Protein AF-A0A839VTG3-F1 (afdb_monomer_lite)

pLDDT: mean 84.37, std 16.03, range [40.41, 97.69]

Sequence (56 aa):
MAEFPHASRVNVTLDLPLDVYRRLEQQARYMSVTVEALLKTILAQQLYDSSLRNMD

Secondary structure (DSSP, 8-state):
---PPP-----------HHHHHHHHHHHHHTTS-HHHHHHHHHHHHHHHHHHHT--

Structure (mmCIF, N/CA/C/O backbone):
data_AF-A0A839VTG3-F1
#
_entry.id   AF-A0A839VTG3-F1
#
loop_
_atom_site.group_PDB
_atom_site.id
_atom_site.type_symbol
_atom_site.label_atom_id
_atom_site.label_alt_id
_atom_site.label_comp_id
_atom_site.label_asym_id
_atom_site.label_entity_id
_atom_site.label_seq_id
_atom_site.pdbx_PDB_ins_code
_atom_site.Cartn_x
_atom_site.Cartn_y
_atom_site.Cartn_z
_atom_site.occupancy
_atom_site.B_iso_or_equiv
_atom_site.auth_seq_id
_atom_site.auth_comp_id
_atom_site.auth_asym_id
_atom_site.auth_atom_id
_atom_site.pdbx_PDB_model_num
ATOM 1 N N . MET A 1 1 ? 21.101 20.261 -23.510 1.00 40.41 1 MET A N 1
ATOM 2 C CA . MET A 1 1 ? 20.299 20.290 -22.271 1.00 40.41 1 MET A CA 1
ATOM 3 C C . MET A 1 1 ? 19.522 18.989 -22.237 1.00 40.41 1 MET A C 1
ATOM 5 O O . MET A 1 1 ? 18.781 18.748 -23.175 1.00 40.41 1 MET A O 1
ATOM 9 N N . ALA A 1 2 ? 19.789 18.103 -21.278 1.00 46.38 2 ALA A N 1
ATOM 10 C CA . ALA A 1 2 ? 19.047 16.851 -21.159 1.00 46.38 2 ALA A CA 1
ATOM 11 C C . ALA A 1 2 ? 17.741 17.145 -20.413 1.00 46.38 2 ALA A C 1
ATOM 13 O O . ALA A 1 2 ? 17.765 17.471 -19.226 1.00 46.38 2 ALA A O 1
ATOM 14 N N . GLU A 1 3 ? 16.620 17.098 -21.125 1.00 47.88 3 GLU A N 1
ATOM 15 C CA . GLU A 1 3 ? 15.293 17.078 -20.520 1.00 47.88 3 GLU A CA 1
ATOM 16 C C . GLU A 1 3 ? 15.160 15.757 -19.758 1.00 47.88 3 GLU A C 1
ATOM 18 O O . GLU A 1 3 ? 14.982 14.693 -20.346 1.00 47.88 3 GLU A O 1
ATOM 23 N N . PHE A 1 4 ? 15.315 15.807 -18.436 1.00 54.62 4 PHE A N 1
ATOM 24 C CA . PHE A 1 4 ? 14.898 14.701 -17.585 1.00 54.62 4 PHE A CA 1
ATOM 25 C C . PHE A 1 4 ? 13.380 14.573 -17.744 1.00 54.62 4 PHE A C 1
ATOM 27 O O . PHE A 1 4 ? 12.672 15.538 -17.428 1.00 54.62 4 PHE A O 1
ATOM 34 N N . PRO A 1 5 ? 12.858 13.442 -18.254 1.00 53.88 5 PRO A N 1
ATOM 35 C CA . PRO A 1 5 ? 11.432 13.305 -18.481 1.00 53.88 5 PRO A CA 1
ATOM 36 C C . PRO A 1 5 ? 10.735 13.496 -17.139 1.00 53.88 5 PRO A C 1
ATOM 38 O O . PRO A 1 5 ? 11.059 12.827 -16.156 1.00 53.88 5 PRO A O 1
ATOM 41 N N . HIS A 1 6 ? 9.821 14.464 -17.080 1.00 53.84 6 HIS A N 1
ATOM 42 C CA . HIS A 1 6 ? 8.959 14.658 -15.926 1.00 53.84 6 HIS A CA 1
ATOM 43 C C . HIS A 1 6 ? 8.342 13.308 -15.585 1.00 53.84 6 HIS A C 1
ATOM 45 O O . HIS A 1 6 ? 7.651 12.722 -16.419 1.00 53.84 6 HIS A O 1
ATOM 51 N N . ALA A 1 7 ? 8.642 12.798 -14.388 1.00 57.84 7 ALA A N 1
ATOM 52 C CA . ALA A 1 7 ? 8.035 11.588 -13.864 1.00 57.84 7 ALA A CA 1
ATOM 53 C C . ALA A 1 7 ? 6.517 11.779 -13.932 1.00 57.84 7 ALA A C 1
ATOM 55 O O . ALA A 1 7 ? 5.924 12.492 -13.119 1.00 57.84 7 ALA A O 1
ATOM 56 N N . SER A 1 8 ? 5.903 11.225 -14.977 1.00 65.88 8 SER A N 1
ATOM 57 C CA . SER A 1 8 ? 4.480 11.378 -15.221 1.00 65.88 8 SER A CA 1
ATOM 58 C C . SER A 1 8 ? 3.782 10.671 -14.074 1.00 65.88 8 SER A C 1
ATOM 60 O O . SER A 1 8 ? 3.949 9.467 -13.886 1.00 65.88 8 SER A O 1
ATOM 62 N N . ARG A 1 9 ? 3.066 11.433 -13.242 1.00 70.06 9 ARG A N 1
ATOM 63 C CA . ARG A 1 9 ? 2.275 10.861 -12.152 1.00 70.06 9 ARG A CA 1
ATOM 64 C C . ARG A 1 9 ? 1.159 10.033 -12.776 1.00 70.06 9 ARG A C 1
ATOM 66 O O . ARG A 1 9 ? 0.179 10.584 -13.265 1.00 70.06 9 ARG A O 1
ATOM 73 N N . VAL A 1 10 ? 1.334 8.716 -12.773 1.00 76.12 10 VAL A N 1
ATOM 74 C CA . VAL A 1 10 ? 0.301 7.764 -13.173 1.00 76.12 10 VAL A CA 1
ATOM 75 C C . VAL A 1 10 ? -0.525 7.438 -11.936 1.00 76.12 10 VAL A C 1
ATOM 77 O O . VAL A 1 10 ? -0.007 6.888 -10.964 1.00 76.12 10 VAL A O 1
ATOM 80 N N . ASN A 1 11 ? -1.805 7.796 -11.965 1.00 81.75 11 ASN A N 1
ATOM 81 C CA . ASN A 1 11 ? -2.753 7.369 -10.944 1.00 81.75 11 ASN A CA 1
ATOM 82 C C . ASN A 1 11 ? -3.306 6.001 -11.344 1.00 81.75 11 ASN A C 1
ATOM 84 O O . ASN A 1 11 ? -3.823 5.842 -12.448 1.00 81.75 11 ASN A O 1
ATOM 88 N N . VAL A 1 12 ? -3.191 5.026 -10.445 1.00 83.00 12 VAL A N 1
ATOM 89 C CA . VAL A 1 12 ? -3.692 3.664 -10.644 1.00 83.00 12 VAL A CA 1
ATOM 90 C C . VAL A 1 12 ? -4.677 3.350 -9.529 1.00 83.00 12 VAL A C 1
ATOM 92 O O . VAL A 1 12 ? -4.372 3.554 -8.354 1.00 83.00 12 VAL A O 1
ATOM 95 N N . THR A 1 13 ? -5.850 2.846 -9.898 1.00 89.38 13 THR A N 1
ATOM 96 C CA . THR A 1 13 ? -6.819 2.293 -8.950 1.00 89.38 13 THR A CA 1
ATOM 97 C C . THR A 1 13 ? -6.551 0.802 -8.794 1.00 89.38 13 THR A C 1
ATOM 99 O O . THR A 1 13 ? -6.390 0.093 -9.785 1.00 89.38 13 THR A O 1
ATOM 102 N N . LEU A 1 14 ? -6.479 0.334 -7.549 1.00 86.38 14 LEU A N 1
ATOM 103 C CA . LEU A 1 14 ? -6.259 -1.069 -7.213 1.00 86.38 14 LEU A CA 1
ATOM 104 C C . LEU A 1 14 ? -7.450 -1.577 -6.406 1.00 86.38 14 LEU A C 1
ATOM 106 O O . LEU A 1 14 ? -7.695 -1.092 -5.301 1.00 86.38 14 LEU A O 1
ATOM 110 N N . ASP A 1 15 ? -8.147 -2.576 -6.935 1.00 92.94 15 ASP A N 1
ATOM 111 C CA . ASP A 1 15 ? -9.141 -3.325 -6.176 1.00 92.94 15 ASP A CA 1
ATOM 112 C C . ASP A 1 15 ? -8.434 -4.380 -5.323 1.00 92.94 15 ASP A C 1
ATOM 114 O O . ASP A 1 15 ? -7.792 -5.303 -5.830 1.00 92.94 15 ASP A O 1
ATOM 118 N N . LEU A 1 16 ? -8.526 -4.219 -4.003 1.00 91.44 16 LEU A N 1
ATOM 119 C CA . LEU A 1 16 ? -7.898 -5.107 -3.031 1.00 91.44 16 LEU A CA 1
ATOM 120 C C . LEU A 1 16 ? -8.964 -5.907 -2.275 1.00 91.44 16 LEU A C 1
ATOM 122 O O . LEU A 1 16 ? -9.988 -5.342 -1.885 1.00 91.44 16 LEU A O 1
ATOM 126 N N . PRO A 1 17 ? -8.712 -7.194 -1.971 1.00 97.25 17 PRO A N 1
ATOM 127 C CA . PRO A 1 17 ? -9.533 -7.926 -1.018 1.00 97.25 17 PRO A CA 1
ATOM 128 C C . PRO A 1 17 ? -9.583 -7.196 0.330 1.00 97.25 17 PRO A C 1
ATOM 130 O O . PRO A 1 17 ? -8.570 -6.663 0.794 1.00 97.25 17 PRO A O 1
ATOM 133 N N . LEU A 1 18 ? -10.745 -7.214 0.989 1.00 95.31 18 LEU A N 1
ATOM 134 C CA . LEU A 1 18 ? -10.981 -6.463 2.228 1.00 95.31 18 LEU A CA 1
ATOM 135 C C . LEU A 1 18 ? -9.938 -6.764 3.316 1.00 95.31 18 LEU A C 1
ATOM 137 O O . LEU A 1 18 ? -9.449 -5.849 3.978 1.00 95.31 18 LEU A O 1
ATOM 141 N N . ASP A 1 19 ? -9.565 -8.034 3.482 1.00 97.38 19 ASP A N 1
ATOM 142 C CA . ASP A 1 19 ? -8.579 -8.448 4.485 1.00 97.38 19 ASP A CA 1
ATOM 143 C C . ASP A 1 19 ? -7.180 -7.892 4.198 1.00 97.38 19 ASP A C 1
ATOM 145 O O . ASP A 1 19 ? -6.453 -7.518 5.121 1.00 97.38 19 ASP A O 1
ATOM 149 N N . VAL A 1 20 ? -6.809 -7.790 2.918 1.00 95.38 20 VAL A N 1
ATOM 150 C CA . VAL A 1 20 ? -5.532 -7.204 2.491 1.00 95.38 20 VAL A CA 1
ATOM 151 C C . VAL A 1 20 ? -5.533 -5.709 2.786 1.00 95.38 20 VAL A C 1
ATOM 153 O O . VAL A 1 20 ? -4.596 -5.210 3.412 1.00 95.38 20 VAL A O 1
ATOM 156 N N . TYR A 1 21 ? -6.609 -5.009 2.415 1.00 95.56 21 TYR A N 1
ATOM 157 C CA . TYR A 1 21 ? -6.748 -3.582 2.701 1.00 95.56 21 TYR A CA 1
ATOM 158 C C . TYR A 1 21 ? -6.691 -3.297 4.210 1.00 95.56 21 TYR A C 1
ATOM 160 O O . TYR A 1 21 ? -5.956 -2.410 4.640 1.00 95.56 21 TYR A O 1
ATOM 168 N N . ARG A 1 22 ? -7.375 -4.096 5.041 1.00 97.12 22 ARG A N 1
ATOM 169 C CA . ARG A 1 22 ? -7.337 -3.939 6.505 1.00 97.12 22 ARG A CA 1
ATOM 170 C C . ARG A 1 22 ? -5.942 -4.108 7.094 1.00 97.12 22 ARG A C 1
ATOM 172 O O . ARG A 1 22 ? -5.574 -3.360 7.997 1.00 97.12 22 ARG A O 1
ATOM 179 N N . ARG A 1 23 ? -5.156 -5.067 6.600 1.00 96.94 23 ARG A N 1
ATOM 180 C CA . ARG A 1 23 ? -3.763 -5.238 7.047 1.00 96.94 23 ARG A CA 1
ATOM 181 C C . ARG A 1 23 ? -2.906 -4.029 6.677 1.00 96.94 23 ARG A C 1
ATOM 183 O O . ARG A 1 23 ? -2.156 -3.542 7.521 1.00 96.94 23 ARG A O 1
ATOM 190 N N . LEU A 1 24 ? -3.059 -3.515 5.455 1.00 96.25 24 LEU A N 1
ATOM 191 C CA . LEU A 1 24 ? -2.366 -2.302 5.017 1.00 96.25 24 LEU A CA 1
ATOM 192 C C . LEU A 1 24 ? -2.763 -1.088 5.863 1.00 96.25 24 LEU A C 1
ATOM 194 O O . LEU A 1 24 ? -1.896 -0.316 6.259 1.00 96.25 24 LEU A O 1
ATOM 198 N N . GLU A 1 25 ? -4.047 -0.942 6.192 1.00 97.19 25 GLU A N 1
ATOM 199 C CA . GLU A 1 25 ? -4.543 0.137 7.051 1.00 97.19 25 GLU A CA 1
ATOM 200 C C . GLU A 1 25 ? -3.949 0.071 8.464 1.00 97.19 25 GLU A C 1
ATOM 202 O O . GLU A 1 25 ? -3.482 1.084 8.989 1.00 97.19 25 GLU A O 1
ATOM 207 N N . GLN A 1 26 ? -3.899 -1.120 9.070 1.00 97.69 26 GLN A N 1
ATOM 208 C CA . GLN A 1 26 ? -3.284 -1.316 10.386 1.00 97.69 26 GLN A CA 1
ATOM 209 C C . GLN A 1 26 ? -1.797 -0.950 10.381 1.00 97.69 26 GLN A C 1
ATOM 211 O O . GLN A 1 26 ? -1.330 -0.242 11.277 1.00 97.69 26 GLN A O 1
ATOM 216 N N . GLN A 1 27 ? -1.061 -1.391 9.360 1.00 97.38 27 GLN A N 1
ATOM 217 C CA . GLN A 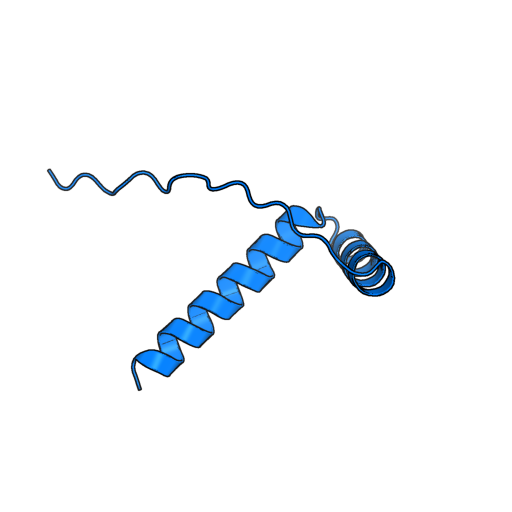1 27 ? 0.360 -1.088 9.221 1.00 97.38 27 GLN A CA 1
ATOM 218 C C . GLN A 1 27 ? 0.602 0.407 8.979 1.00 97.38 27 GLN A C 1
ATOM 220 O O . GLN A 1 27 ? 1.473 1.003 9.613 1.00 97.38 27 GLN A O 1
ATOM 225 N N . ALA A 1 28 ? -0.199 1.031 8.114 1.00 97.44 28 ALA A N 1
ATOM 226 C CA . ALA A 1 28 ? -0.121 2.461 7.841 1.00 97.44 28 ALA A CA 1
ATOM 227 C C . ALA A 1 28 ? -0.396 3.285 9.109 1.00 97.44 28 ALA A C 1
ATOM 229 O O . ALA A 1 28 ? 0.357 4.209 9.419 1.00 97.44 28 ALA A O 1
ATOM 230 N N . ARG A 1 29 ? -1.401 2.891 9.907 1.00 97.62 29 ARG A N 1
ATOM 231 C CA . ARG A 1 29 ? -1.698 3.507 11.209 1.00 97.62 29 ARG A CA 1
ATOM 232 C C . ARG A 1 29 ? -0.532 3.375 12.187 1.00 97.62 29 ARG A C 1
ATOM 234 O O . ARG A 1 29 ? -0.186 4.363 12.825 1.00 97.62 29 ARG A O 1
ATOM 241 N N . TYR A 1 30 ? 0.078 2.194 12.299 1.00 97.50 30 TYR A N 1
ATOM 242 C CA . TYR A 1 30 ? 1.239 1.985 13.172 1.00 97.50 30 TYR A CA 1
ATOM 243 C C . TYR A 1 30 ? 2.405 2.918 12.809 1.00 97.50 30 TYR A C 1
ATOM 245 O O . TYR A 1 30 ? 3.049 3.485 13.687 1.00 97.50 30 TYR A O 1
ATOM 253 N N . MET A 1 31 ? 2.628 3.132 11.512 1.00 96.00 31 MET A N 1
ATOM 254 C CA . MET A 1 31 ? 3.682 4.008 10.993 1.00 96.00 31 MET A CA 1
ATOM 255 C C . MET A 1 31 ? 3.277 5.490 10.922 1.00 96.00 31 MET A C 1
ATOM 257 O O . MET A 1 31 ? 4.100 6.322 10.555 1.00 96.00 31 MET A O 1
ATOM 261 N N . SER A 1 32 ? 2.032 5.835 11.273 1.00 97.25 32 SER A N 1
ATOM 262 C CA . SER A 1 32 ? 1.470 7.189 11.135 1.00 97.25 32 SER A CA 1
ATOM 263 C C . SER A 1 32 ? 1.566 7.753 9.708 1.00 97.25 32 SER A C 1
ATOM 265 O O . SER A 1 32 ? 1.844 8.934 9.506 1.00 97.25 32 SER A O 1
ATOM 267 N N . VAL A 1 33 ? 1.316 6.906 8.705 1.00 97.12 33 VAL A N 1
ATOM 268 C CA . VAL A 1 33 ? 1.289 7.267 7.277 1.00 97.12 33 VAL A CA 1
ATOM 269 C C . VAL A 1 33 ? -0.048 6.889 6.639 1.00 97.12 33 VAL A C 1
ATOM 271 O O . VAL A 1 33 ? -0.869 6.193 7.234 1.00 97.12 33 VAL A O 1
ATOM 274 N N . THR A 1 34 ? -0.284 7.334 5.403 1.00 96.75 34 THR A N 1
ATOM 275 C CA . THR A 1 34 ? -1.446 6.896 4.619 1.00 96.75 34 THR A CA 1
ATOM 276 C C . THR A 1 34 ? -1.193 5.534 3.967 1.00 96.75 34 THR A C 1
ATOM 278 O O . THR A 1 34 ? -0.051 5.177 3.666 1.00 96.75 34 THR A O 1
ATOM 281 N N . VAL A 1 35 ? -2.265 4.783 3.689 1.00 94.62 35 VAL A N 1
ATOM 282 C CA . VAL A 1 35 ? -2.187 3.509 2.945 1.00 94.62 35 VAL A CA 1
ATOM 283 C C . 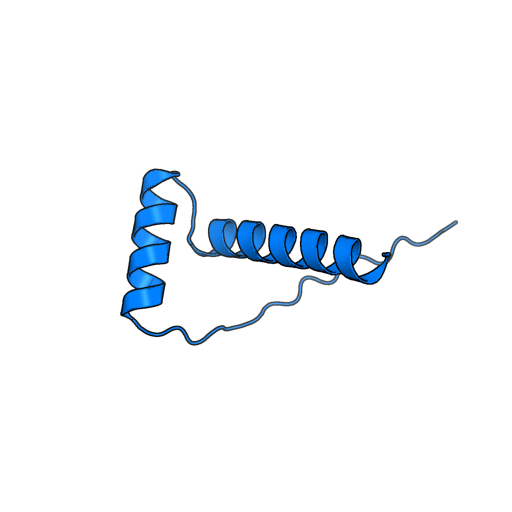VAL A 1 35 ? -1.542 3.707 1.570 1.00 94.62 35 VAL A C 1
ATOM 285 O O . VAL A 1 35 ? -0.732 2.889 1.145 1.00 94.62 35 VAL A O 1
ATOM 288 N N . GLU A 1 36 ? -1.834 4.826 0.903 1.00 93.75 36 GLU A N 1
ATOM 289 C CA . GLU A 1 36 ? -1.217 5.192 -0.375 1.00 93.75 36 GLU A CA 1
ATOM 290 C C . GLU A 1 36 ? 0.304 5.366 -0.254 1.00 93.75 36 GLU A C 1
ATOM 292 O O . GLU A 1 36 ? 1.051 4.831 -1.072 1.00 93.75 36 GLU A O 1
ATOM 297 N N . ALA A 1 37 ? 0.780 6.092 0.764 1.00 94.06 37 ALA A N 1
ATOM 298 C CA . ALA A 1 37 ? 2.211 6.293 0.978 1.00 94.06 37 ALA A CA 1
ATOM 299 C C . ALA A 1 37 ? 2.921 4.967 1.281 1.00 94.06 37 ALA A C 1
ATOM 301 O O . ALA A 1 37 ? 3.978 4.693 0.714 1.00 94.06 37 ALA A O 1
ATOM 302 N N . LEU A 1 38 ? 2.308 4.117 2.112 1.00 95.50 38 LEU A N 1
ATOM 303 C CA . LEU A 1 38 ? 2.823 2.781 2.406 1.00 95.50 38 LEU A CA 1
ATOM 304 C C . LEU A 1 38 ? 2.929 1.923 1.134 1.00 95.50 38 LEU A C 1
ATOM 306 O O . LEU A 1 38 ? 3.981 1.340 0.875 1.00 95.50 38 LEU A O 1
ATOM 310 N N . LEU A 1 39 ? 1.871 1.881 0.317 1.00 93.69 39 LEU A N 1
ATOM 311 C CA . LEU A 1 39 ? 1.857 1.132 -0.943 1.00 93.69 39 LEU A CA 1
ATOM 312 C C . LEU A 1 39 ? 2.919 1.632 -1.923 1.00 93.69 39 LEU A C 1
ATOM 314 O O . LEU A 1 39 ? 3.611 0.817 -2.530 1.00 93.69 39 LEU A O 1
ATOM 318 N N . LYS A 1 40 ? 3.096 2.952 -2.050 1.00 92.00 40 LYS A N 1
ATOM 319 C CA . LYS A 1 40 ? 4.149 3.530 -2.898 1.00 92.00 40 LYS A CA 1
ATOM 320 C C . LYS A 1 40 ? 5.537 3.060 -2.475 1.00 92.00 40 LYS A C 1
ATOM 322 O O . LYS A 1 40 ? 6.322 2.678 -3.337 1.00 92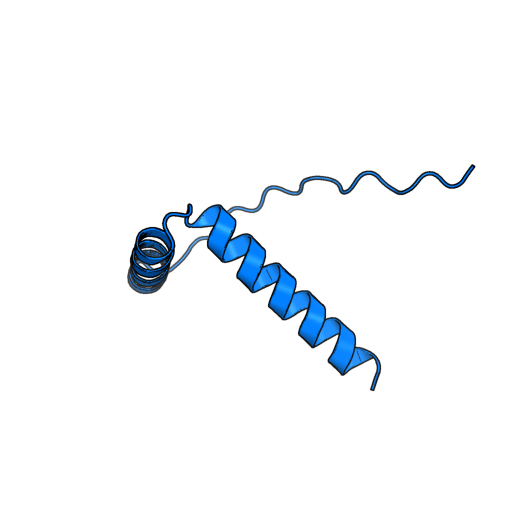.00 40 LYS A O 1
ATOM 327 N N . THR A 1 41 ? 5.822 3.038 -1.175 1.00 92.75 41 THR A N 1
ATOM 328 C CA . THR A 1 41 ? 7.109 2.558 -0.653 1.00 92.75 41 THR A CA 1
ATOM 329 C C . THR A 1 41 ? 7.320 1.074 -0.947 1.00 92.75 41 THR A C 1
ATOM 331 O O . THR A 1 41 ? 8.385 0.692 -1.425 1.00 92.75 41 THR A O 1
ATOM 334 N N . ILE A 1 42 ? 6.299 0.240 -0.721 1.00 93.12 42 ILE A N 1
ATOM 335 C CA . ILE A 1 42 ? 6.373 -1.202 -1.001 1.00 93.12 42 ILE A CA 1
ATOM 336 C C . ILE A 1 42 ? 6.637 -1.447 -2.491 1.00 93.12 42 ILE A C 1
ATOM 338 O O . ILE A 1 42 ? 7.534 -2.213 -2.839 1.00 93.12 42 ILE A O 1
ATOM 342 N N . LEU A 1 43 ? 5.891 -0.779 -3.374 1.00 90.81 43 LEU A N 1
ATOM 343 C CA . LEU A 1 43 ? 6.055 -0.921 -4.822 1.00 90.81 43 LEU A CA 1
ATOM 344 C C . LEU A 1 43 ? 7.422 -0.419 -5.293 1.00 90.81 43 LEU A C 1
ATOM 346 O O . LEU A 1 43 ? 8.063 -1.088 -6.098 1.00 90.81 43 LEU A O 1
ATOM 350 N N . ALA A 1 44 ? 7.901 0.712 -4.768 1.00 90.69 44 ALA A N 1
ATOM 351 C CA . ALA A 1 44 ? 9.231 1.222 -5.086 1.00 90.69 44 ALA A CA 1
ATOM 352 C C . ALA A 1 44 ? 10.329 0.213 -4.713 1.00 90.69 44 ALA A C 1
ATOM 354 O O . ALA A 1 44 ? 11.220 -0.038 -5.524 1.00 90.69 44 ALA A O 1
ATOM 355 N N . GLN A 1 45 ? 10.226 -0.419 -3.538 1.00 92.19 45 GLN A N 1
ATOM 356 C C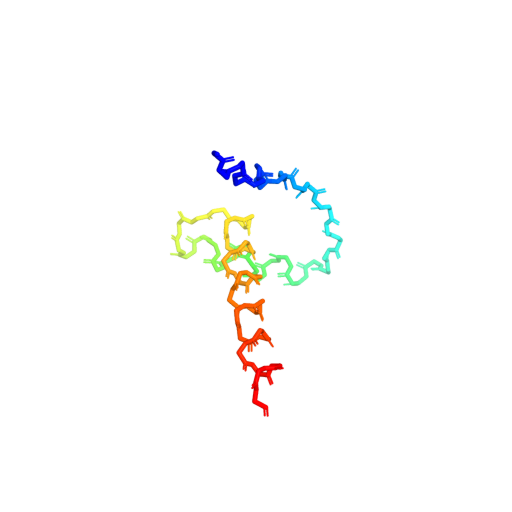A . GLN A 1 45 ? 11.173 -1.453 -3.117 1.00 92.19 45 GLN A CA 1
ATOM 357 C C . GLN A 1 45 ? 11.120 -2.684 -4.032 1.00 92.19 45 GLN A C 1
ATOM 359 O O . GLN A 1 45 ? 12.160 -3.159 -4.477 1.00 92.19 45 GLN A O 1
ATOM 364 N N . GLN A 1 46 ? 9.922 -3.170 -4.373 1.00 91.12 46 GLN A N 1
ATOM 365 C CA . GLN A 1 46 ? 9.761 -4.321 -5.273 1.00 91.12 46 GLN A CA 1
ATOM 366 C C . GLN A 1 46 ? 10.348 -4.057 -6.665 1.00 91.12 46 GLN A C 1
ATOM 368 O O . GLN A 1 46 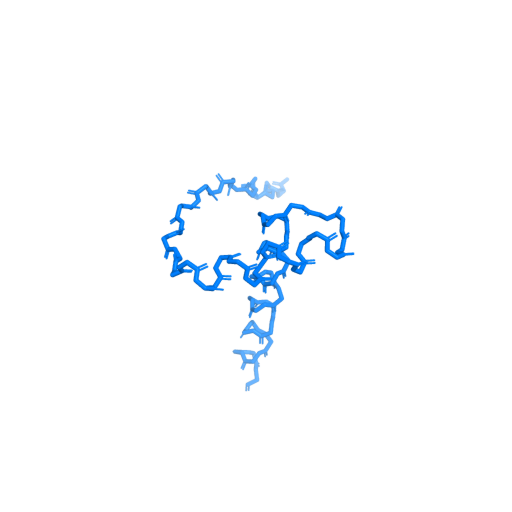? 10.986 -4.937 -7.247 1.00 91.12 46 GLN A O 1
ATOM 373 N N . LEU A 1 47 ? 10.158 -2.848 -7.201 1.00 88.69 47 LEU A N 1
ATOM 374 C CA . LEU A 1 47 ? 10.738 -2.447 -8.483 1.00 88.69 47 LEU A CA 1
ATOM 375 C C . LEU A 1 47 ? 12.263 -2.358 -8.411 1.00 88.69 47 LEU A C 1
ATOM 377 O O . LEU A 1 47 ? 12.938 -2.796 -9.343 1.00 88.69 47 LEU A O 1
ATOM 381 N N . TYR A 1 48 ? 12.805 -1.828 -7.314 1.00 87.81 48 TYR A N 1
ATOM 382 C CA . TYR A 1 48 ? 14.246 -1.774 -7.084 1.00 87.81 48 TYR A CA 1
ATOM 383 C C . TYR A 1 48 ? 14.859 -3.181 -7.025 1.00 87.81 48 TYR A C 1
ATOM 385 O O . TYR A 1 48 ? 15.791 -3.475 -7.773 1.00 87.81 48 TYR A O 1
ATOM 393 N N . ASP A 1 49 ? 14.279 -4.079 -6.225 1.00 91.06 49 ASP A N 1
ATOM 394 C CA . ASP A 1 49 ? 14.762 -5.458 -6.076 1.00 91.06 49 ASP A CA 1
ATOM 395 C C . ASP A 1 49 ? 14.658 -6.246 -7.391 1.00 91.06 49 ASP A C 1
ATOM 397 O O . ASP A 1 49 ? 15.563 -7.003 -7.746 1.00 91.06 49 ASP A O 1
ATOM 401 N N . SER A 1 50 ? 13.569 -6.048 -8.142 1.00 86.62 50 SER A N 1
ATOM 402 C CA . SER A 1 50 ? 13.380 -6.674 -9.457 1.00 86.62 50 SER A CA 1
ATOM 403 C C . SER A 1 50 ? 14.390 -6.157 -10.479 1.00 86.62 50 SER A C 1
ATOM 405 O O . SER A 1 50 ? 14.904 -6.932 -11.280 1.00 86.62 50 SER A O 1
ATOM 407 N N . SER A 1 51 ? 14.700 -4.858 -10.441 1.00 79.88 51 SER A N 1
ATOM 408 C CA . SER A 1 51 ? 15.707 -4.261 -11.324 1.00 79.88 51 SER A CA 1
ATOM 409 C C . SER A 1 51 ? 17.092 -4.831 -11.039 1.00 79.88 51 SER A C 1
ATOM 411 O O . SER A 1 51 ? 17.803 -5.173 -11.976 1.00 79.88 51 SER A O 1
ATOM 413 N N . LEU A 1 52 ? 17.445 -4.998 -9.760 1.00 80.25 52 LEU A N 1
ATOM 414 C CA . LEU A 1 52 ? 18.725 -5.577 -9.358 1.00 80.25 52 LEU A CA 1
ATOM 415 C C . LEU A 1 52 ? 18.855 -7.042 -9.806 1.00 80.25 52 LEU A C 1
ATOM 417 O O . LEU A 1 52 ? 19.886 -7.422 -10.344 1.00 80.25 52 LEU A O 1
ATOM 421 N N . ARG A 1 53 ? 17.796 -7.847 -9.642 1.00 73.50 53 ARG A N 1
ATOM 422 C CA . ARG A 1 53 ? 17.783 -9.260 -10.067 1.00 73.50 53 ARG A CA 1
ATOM 423 C C . ARG A 1 53 ? 17.834 -9.461 -11.579 1.00 73.50 53 ARG A C 1
ATOM 425 O O . ARG A 1 53 ? 18.301 -10.498 -12.013 1.00 73.50 53 ARG A O 1
ATOM 432 N N . ASN A 1 54 ? 17.331 -8.514 -12.366 1.00 69.31 54 ASN A N 1
ATOM 433 C CA . ASN A 1 54 ? 17.374 -8.592 -13.829 1.00 69.31 54 ASN A CA 1
ATOM 434 C C . ASN A 1 54 ? 18.724 -8.136 -14.419 1.00 69.31 54 ASN A C 1
ATOM 436 O O . ASN A 1 54 ? 18.898 -8.211 -15.634 1.00 69.31 54 ASN A O 1
ATOM 440 N N . MET A 1 55 ? 19.639 -7.605 -13.597 1.00 61.84 55 MET A N 1
ATOM 441 C CA . MET A 1 55 ? 20.994 -7.215 -14.014 1.00 61.84 55 MET A CA 1
ATOM 442 C C . MET A 1 55 ? 22.052 -8.300 -13.749 1.00 61.84 55 MET A C 1
ATOM 444 O O . MET A 1 55 ? 23.159 -8.163 -14.269 1.00 61.84 55 MET A O 1
ATOM 448 N N . ASP A 1 56 ? 21.720 -9.323 -12.956 1.00 56.25 56 ASP A N 1
ATOM 449 C CA . ASP A 1 56 ? 22.534 -10.525 -12.692 1.00 56.25 56 ASP A CA 1
ATOM 450 C C . ASP A 1 56 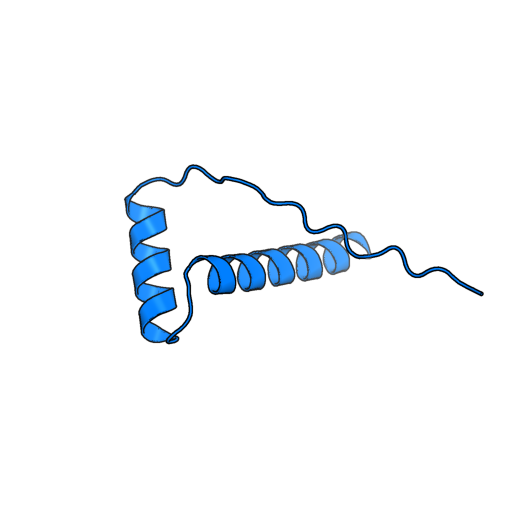? 22.201 -11.622 -13.722 1.00 56.25 56 ASP A C 1
ATOM 452 O O . ASP A 1 56 ? 23.145 -12.242 -14.264 1.00 56.25 56 ASP A O 1
#

Foldseek 3Di:
DDPPDDPPDDDDDDDDDPVVVVVLVVVCVVVVHDSVVVVVVVVVVVVVVVVVVVVD

Radius of gyration: 15.03 Å; chains: 1; bounding box: 34×31×35 Å